Protein AF-A0A7L0L3Y4-F1 (afdb_monomer)

InterPro domains:
  IPR008253 Marvel domain [PF01284] (7-95)
  IPR008253 Marvel domain [PS51225] (1-117)
  IPR013295 Myelin and lymphocyte (MAL) protein [PR01884] (7-19)
  IPR013295 Myelin and ly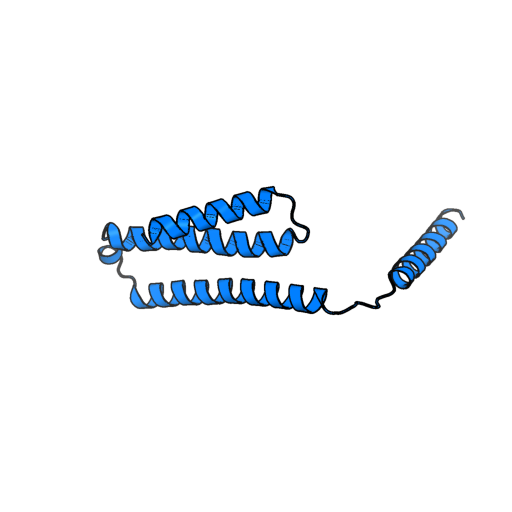mphocyte (MAL) protein [PR01884] (28-41)
  IPR013295 Myelin and lymphocyte (MAL) protein [PR01884] (60-75)
  IPR013295 Myelin and lymphocyte (MAL) protein [PR01884] (109-117)
  IPR050578 MARVEL domain-containing and chemokine-like factor proteins [PTHR22776] (7-117)

Sequence (117 aa):
VFLSLQLFGTIVWILVASTGIPLPLLQGWVMFVAVTAWFLSIVFLSVFLFGYANRFAVNWNQADFLFHGATFVFYFGAFLLQAATTSLHHLPRRFNSTTYEMILSGREYNISIAASV

Structure (mmCIF, N/CA/C/O backbone):
data_AF-A0A7L0L3Y4-F1
#
_entry.id   AF-A0A7L0L3Y4-F1
#
loop_
_atom_site.group_PDB
_atom_site.id
_atom_site.type_symbol
_atom_site.label_atom_id
_atom_site.label_alt_id
_atom_site.label_comp_id
_atom_site.label_asym_id
_atom_site.label_entity_id
_atom_site.label_seq_id
_atom_site.pdbx_PDB_ins_code
_atom_site.Cartn_x
_atom_site.Cartn_y
_atom_site.Cartn_z
_atom_site.occupancy
_atom_site.B_iso_or_equiv
_atom_site.auth_seq_id
_atom_site.auth_comp_id
_atom_site.auth_asym_id
_atom_site.auth_atom_id
_atom_site.pdbx_PDB_model_num
ATOM 1 N N . VAL A 1 1 ? -12.070 14.450 1.005 1.00 56.41 1 VAL A N 1
ATOM 2 C CA . VAL A 1 1 ? -10.722 14.741 0.457 1.00 56.41 1 VAL A CA 1
ATOM 3 C C . VAL A 1 1 ? -9.848 13.487 0.388 1.00 56.41 1 VAL A C 1
ATOM 5 O O . VAL A 1 1 ? -9.419 13.152 -0.708 1.00 56.41 1 VAL A O 1
ATOM 8 N N . PHE A 1 2 ? -9.639 12.747 1.488 1.00 57.03 2 PHE A N 1
ATOM 9 C CA . PHE A 1 2 ? -8.824 11.513 1.477 1.00 57.03 2 PHE A CA 1
ATOM 10 C C . PHE A 1 2 ? -9.386 10.393 0.578 1.00 57.03 2 PHE A C 1
ATOM 12 O O . PHE A 1 2 ? -8.685 9.913 -0.306 1.00 57.03 2 PHE A O 1
ATOM 19 N N . LEU A 1 3 ? -10.673 10.049 0.719 1.00 61.34 3 LEU A N 1
ATOM 20 C CA . LEU A 1 3 ? -11.330 9.015 -0.103 1.00 61.34 3 LEU A CA 1
ATOM 21 C C . LEU A 1 3 ? -11.329 9.337 -1.605 1.00 61.34 3 LEU A C 1
ATOM 23 O O . LEU A 1 3 ? -11.098 8.461 -2.434 1.00 61.34 3 LEU A O 1
ATOM 27 N N . SER A 1 4 ? -11.558 10.605 -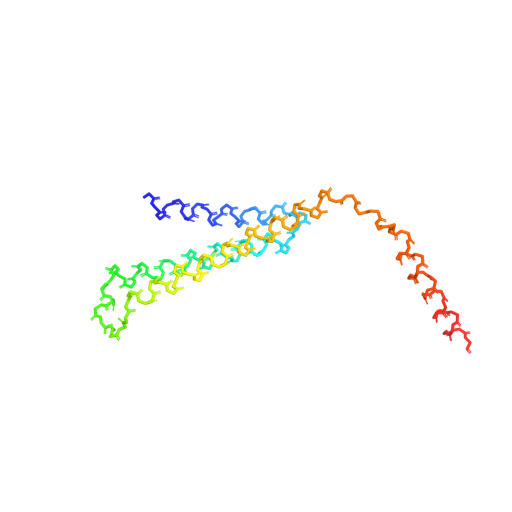1.953 1.00 61.53 4 SER A N 1
ATOM 28 C CA . SER A 1 4 ? -11.587 11.060 -3.344 1.00 61.53 4 SER A CA 1
ATOM 29 C C . SER A 1 4 ? -10.217 10.927 -4.012 1.00 61.53 4 SER A C 1
ATOM 31 O O . SER A 1 4 ? -10.138 10.413 -5.121 1.00 61.53 4 SER A O 1
ATOM 33 N N . LEU A 1 5 ? -9.129 11.313 -3.334 1.00 63.97 5 LEU A N 1
ATOM 34 C CA . LEU A 1 5 ? -7.780 11.241 -3.906 1.00 63.97 5 LEU A CA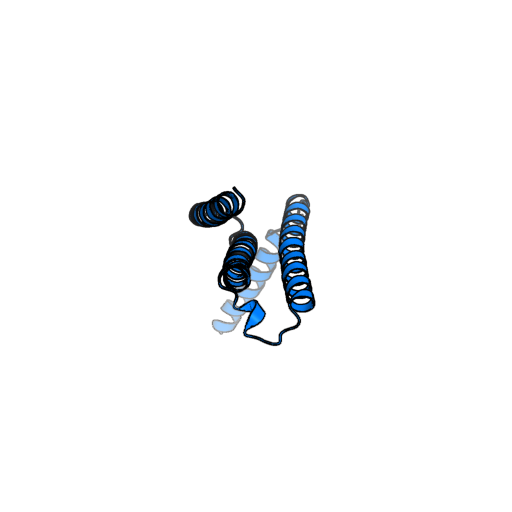 1
ATOM 35 C C . LEU A 1 5 ? -7.359 9.791 -4.206 1.00 63.97 5 LEU A C 1
ATOM 37 O O . LEU A 1 5 ? -6.718 9.521 -5.219 1.00 63.97 5 LEU A O 1
ATOM 41 N N . GLN A 1 6 ? -7.765 8.851 -3.351 1.00 65.62 6 GLN A N 1
ATOM 42 C CA . GLN A 1 6 ? -7.393 7.443 -3.477 1.00 65.62 6 GLN A CA 1
ATOM 43 C C . GLN A 1 6 ? -8.147 6.718 -4.601 1.00 65.62 6 GLN A C 1
ATOM 45 O O . GLN A 1 6 ? -7.550 5.916 -5.314 1.00 65.62 6 GLN A O 1
ATOM 50 N N . LEU A 1 7 ? -9.424 7.060 -4.805 1.00 68.00 7 LEU A N 1
ATOM 51 C CA . LEU A 1 7 ? -10.245 6.583 -5.925 1.00 68.00 7 LEU A CA 1
ATOM 52 C C . LEU A 1 7 ? -9.723 7.066 -7.285 1.00 68.00 7 LEU A C 1
ATOM 54 O O . LEU A 1 7 ? -9.590 6.2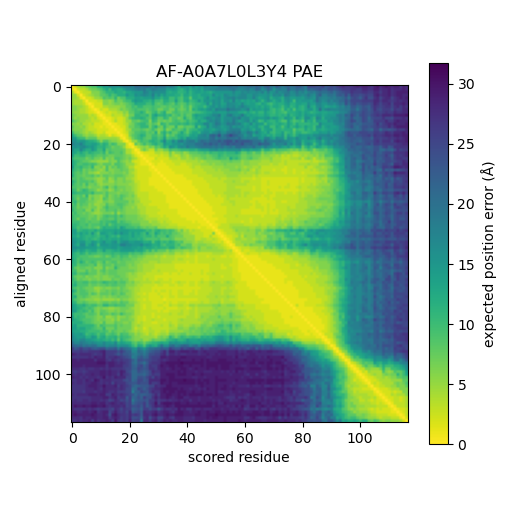74 -8.214 1.00 68.00 7 LEU A O 1
ATOM 58 N N . PHE A 1 8 ? -9.397 8.358 -7.405 1.00 72.25 8 PHE A N 1
ATOM 59 C CA . PHE A 1 8 ? -8.815 8.888 -8.642 1.00 72.25 8 PHE A CA 1
ATOM 60 C C . PHE A 1 8 ? -7.443 8.271 -8.924 1.00 72.25 8 PHE A C 1
ATOM 62 O O . PHE A 1 8 ? -7.144 7.960 -10.074 1.00 72.25 8 PHE A O 1
ATOM 69 N N . GLY A 1 9 ? -6.646 8.020 -7.881 1.00 72.06 9 GLY A N 1
ATOM 70 C CA . GLY A 1 9 ? -5.376 7.316 -7.997 1.00 72.06 9 GLY A CA 1
ATOM 71 C C . GLY A 1 9 ? -5.534 5.944 -8.651 1.00 72.06 9 GLY 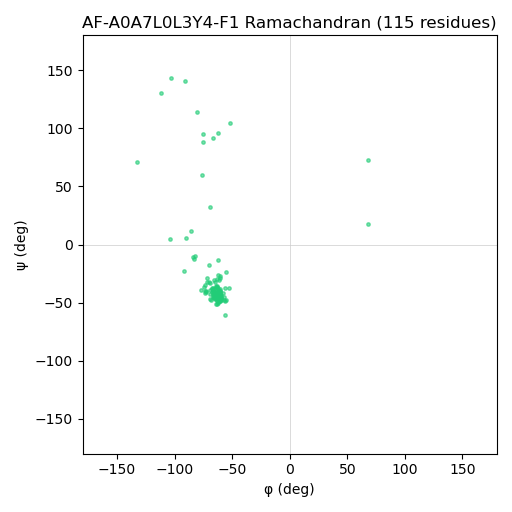A C 1
ATOM 72 O O . GLY A 1 9 ? -4.975 5.715 -9.720 1.00 72.06 9 GLY A O 1
ATOM 73 N N . THR A 1 10 ? -6.313 5.034 -8.060 1.00 71.44 10 THR A N 1
ATOM 74 C CA . THR A 1 10 ? -6.443 3.654 -8.571 1.00 71.44 10 THR A CA 1
ATOM 75 C C . THR A 1 10 ? -7.003 3.588 -9.994 1.00 71.44 10 THR A C 1
ATOM 77 O O . THR A 1 10 ? -6.501 2.810 -10.804 1.00 71.44 10 THR A O 1
ATOM 80 N N . ILE A 1 11 ? -7.971 4.444 -10.334 1.00 69.06 11 ILE A N 1
ATOM 81 C CA . ILE A 1 11 ? -8.538 4.54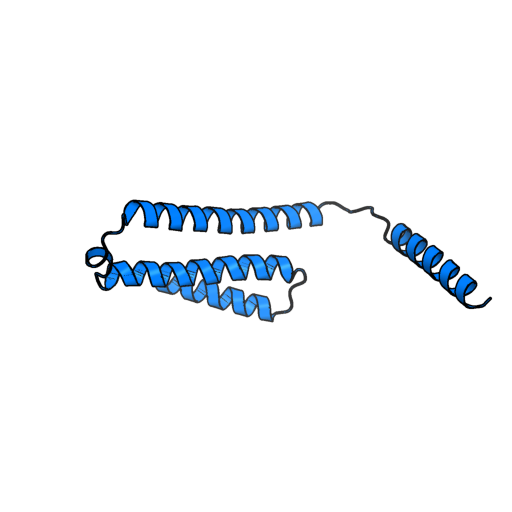5 -11.689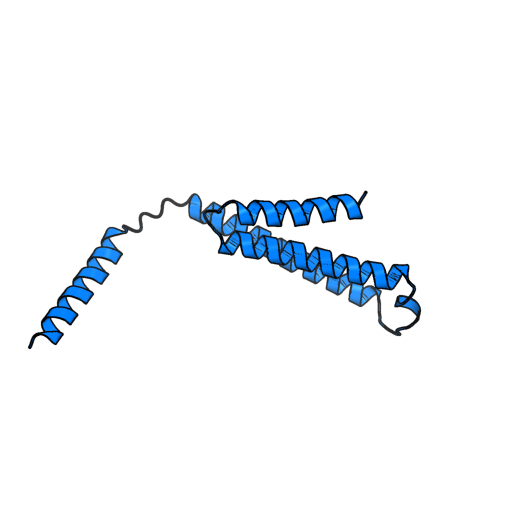 1.00 69.06 11 ILE A CA 1
ATOM 82 C C . ILE A 1 11 ? -7.481 4.977 -12.710 1.00 69.06 11 ILE A C 1
ATOM 84 O O . ILE A 1 11 ? -7.390 4.385 -13.786 1.00 69.06 11 ILE A O 1
ATOM 88 N N . VAL A 1 12 ? -6.655 5.974 -12.377 1.00 71.62 12 VAL A N 1
ATOM 89 C CA . VAL A 1 12 ? -5.563 6.420 -13.254 1.00 71.62 12 VAL A CA 1
ATOM 90 C C . VAL A 1 12 ? -4.580 5.284 -13.501 1.00 71.62 12 VAL A C 1
ATOM 92 O O . VAL A 1 12 ? -4.196 5.059 -14.642 1.00 71.62 12 VAL A O 1
ATOM 95 N N . TRP A 1 13 ? -4.217 4.513 -12.477 1.00 70.31 13 TRP A N 1
ATOM 96 C CA . TRP A 1 13 ? -3.310 3.381 -12.660 1.00 70.31 13 TRP A CA 1
ATOM 97 C C . TRP A 1 13 ? -3.894 2.316 -13.603 1.00 70.31 13 TRP A C 1
ATOM 99 O O . TRP A 1 13 ? -3.165 1.808 -14.452 1.00 70.31 13 TRP A O 1
ATOM 109 N N . ILE A 1 14 ? -5.203 2.034 -13.522 1.00 70.19 14 ILE A N 1
ATOM 110 C CA . ILE A 1 14 ? -5.900 1.103 -14.435 1.00 70.19 14 ILE A CA 1
ATOM 111 C C . ILE A 1 14 ? -5.857 1.626 -15.872 1.00 70.19 14 ILE A C 1
ATOM 113 O O . ILE A 1 14 ? -5.556 0.874 -16.800 1.00 70.19 14 ILE A O 1
ATOM 117 N N . LEU A 1 15 ? -6.085 2.926 -16.054 1.00 70.38 15 LEU A N 1
ATOM 118 C CA . LEU A 1 15 ? -5.998 3.571 -17.359 1.00 70.38 15 LEU A CA 1
ATOM 119 C C . LEU A 1 15 ? -4.570 3.511 -17.923 1.00 70.38 15 LEU A C 1
ATOM 121 O O . LEU A 1 15 ? -4.386 3.184 -19.091 1.00 70.38 15 LEU A O 1
ATOM 125 N N . VAL A 1 16 ? -3.555 3.735 -17.090 1.00 71.75 16 VAL A N 1
ATOM 126 C CA . VAL A 1 16 ? -2.138 3.663 -17.479 1.00 71.75 16 VAL A CA 1
ATOM 127 C C . VAL A 1 16 ? -1.736 2.226 -17.851 1.00 71.75 16 VAL A C 1
ATOM 129 O O . VAL A 1 16 ? -0.892 2.036 -18.721 1.00 71.75 16 VAL A O 1
ATOM 132 N N . ALA A 1 17 ? -2.339 1.179 -17.275 1.00 65.50 17 ALA A N 1
ATOM 133 C CA . ALA A 1 17 ? -2.105 -0.203 -17.735 1.00 65.50 17 ALA A CA 1
ATOM 134 C C . ALA A 1 17 ? -2.756 -0.511 -19.081 1.00 65.50 17 ALA A C 1
ATOM 136 O O . ALA A 1 17 ? -2.227 -1.313 -19.850 1.00 65.50 17 ALA A O 1
ATOM 137 N N . SER A 1 18 ? -3.857 0.165 -19.405 1.00 67.69 18 SER A N 1
ATOM 138 C CA . SER A 1 18 ? -4.513 0.003 -20.703 1.00 67.69 18 SER A CA 1
ATOM 139 C C . SER A 1 18 ? -3.708 0.596 -21.870 1.00 67.69 18 SER A C 1
ATOM 141 O O . SER A 1 18 ? -3.924 0.206 -23.013 1.00 67.69 18 SER A O 1
ATOM 143 N N . THR A 1 19 ? -2.739 1.485 -21.603 1.00 69.88 19 THR A N 1
ATOM 144 C CA . THR A 1 19 ? -1.995 2.218 -22.645 1.00 69.88 19 THR A CA 1
ATOM 145 C C . THR A 1 19 ? -0.775 1.489 -23.227 1.00 69.88 19 THR A C 1
ATOM 147 O O . THR A 1 19 ? -0.005 2.104 -23.953 1.00 69.88 19 THR A O 1
ATOM 150 N N . GLY A 1 20 ? -0.591 0.189 -22.966 1.00 63.53 20 GLY A N 1
ATOM 151 C CA . GLY A 1 20 ? 0.469 -0.605 -23.607 1.00 63.53 20 GLY A CA 1
ATOM 152 C C . GLY A 1 20 ? 1.879 -0.199 -23.162 1.00 63.53 20 GLY A C 1
ATOM 153 O O . GLY A 1 20 ? 2.633 0.424 -23.906 1.00 63.53 20 GLY A O 1
ATOM 154 N N . ILE A 1 21 ? 2.238 -0.545 -21.926 1.00 66.56 21 ILE A N 1
ATOM 155 C CA . ILE A 1 21 ? 3.488 -0.095 -21.297 1.00 66.56 21 ILE A CA 1
ATOM 156 C C . ILE A 1 21 ? 4.636 -1.082 -21.550 1.00 66.56 21 ILE A C 1
ATOM 158 O O . ILE A 1 21 ? 4.433 -2.292 -21.440 1.00 66.56 21 ILE A O 1
ATOM 162 N N . PRO A 1 22 ? 5.867 -0.590 -21.802 1.00 65.12 22 PRO A N 1
ATOM 163 C CA . PRO A 1 22 ? 7.041 -1.415 -22.122 1.00 65.12 22 PRO A CA 1
ATOM 164 C C . PRO A 1 22 ? 7.488 -2.405 -21.026 1.00 65.12 22 PRO A C 1
ATOM 166 O O . PRO A 1 22 ? 8.288 -3.293 -21.306 1.00 65.12 22 PRO A O 1
ATOM 169 N N . LEU A 1 23 ? 6.985 -2.288 -19.789 1.00 71.25 23 LEU A N 1
ATOM 170 C CA . LEU A 1 23 ? 7.295 -3.173 -18.655 1.00 71.25 23 LEU A CA 1
ATOM 171 C C . LEU A 1 23 ? 6.009 -3.623 -17.929 1.00 71.25 23 LEU A C 1
ATOM 173 O O . LEU A 1 23 ? 5.756 -3.204 -16.794 1.00 71.25 23 LEU A O 1
ATOM 177 N N . PRO A 1 24 ? 5.195 -4.497 -18.554 1.00 73.25 24 PRO A N 1
ATOM 178 C CA . PRO A 1 24 ? 3.866 -4.851 -18.051 1.00 73.25 24 PRO A CA 1
ATOM 179 C C . PRO A 1 24 ? 3.898 -5.546 -16.680 1.00 73.25 24 PRO A C 1
ATOM 181 O O . PRO A 1 24 ? 2.988 -5.362 -15.877 1.00 73.25 24 PRO A O 1
ATOM 184 N N . LEU A 1 25 ? 4.966 -6.288 -16.365 1.00 76.81 25 LEU A N 1
ATOM 185 C CA . LEU A 1 25 ? 5.138 -6.962 -15.069 1.00 76.81 25 LEU A CA 1
ATOM 186 C C . LEU A 1 25 ? 5.367 -5.980 -13.910 1.00 76.81 25 LEU A C 1
ATOM 188 O O . LEU A 1 25 ? 4.726 -6.099 -12.867 1.00 76.81 25 LEU A O 1
ATOM 192 N N . LEU A 1 26 ? 6.258 -4.998 -14.090 1.00 81.81 26 LEU A N 1
ATOM 193 C CA . LEU A 1 26 ? 6.547 -3.993 -13.062 1.00 81.81 26 LEU A CA 1
ATOM 194 C C . LEU A 1 26 ? 5.316 -3.132 -12.793 1.00 81.81 26 LEU A C 1
ATOM 196 O O . LEU A 1 26 ? 4.950 -2.880 -11.648 1.00 81.81 26 LEU A O 1
ATOM 200 N N . GLN A 1 27 ? 4.663 -2.701 -13.866 1.00 82.19 27 GLN A N 1
ATOM 201 C CA . GLN A 1 27 ? 3.457 -1.910 -13.752 1.00 82.19 27 GLN A CA 1
ATOM 202 C C . GLN A 1 27 ? 2.322 -2.705 -13.103 1.00 82.19 27 GLN A C 1
ATOM 204 O O . GLN A 1 27 ? 1.665 -2.189 -12.200 1.00 82.19 27 GLN A O 1
ATOM 209 N N . GLY A 1 28 ? 2.125 -3.963 -13.513 1.00 82.75 28 GLY A N 1
ATOM 210 C CA . GLY A 1 28 ? 1.145 -4.865 -12.914 1.00 82.75 28 GLY A CA 1
ATOM 211 C C . GLY A 1 28 ? 1.361 -5.041 -11.410 1.00 82.75 28 GLY A C 1
ATOM 212 O O . GLY A 1 28 ? 0.394 -5.045 -10.653 1.00 82.75 28 GLY A O 1
ATOM 213 N N . TRP A 1 29 ? 2.617 -5.086 -10.956 1.00 85.12 29 TRP A N 1
ATOM 214 C CA . TRP A 1 29 ? 2.951 -5.118 -9.532 1.00 85.12 29 TRP A CA 1
ATOM 215 C C . TRP A 1 29 ? 2.519 -3.847 -8.784 1.00 85.12 29 TRP A C 1
ATOM 217 O O . TRP A 1 29 ? 1.821 -3.942 -7.776 1.00 85.12 29 TRP A O 1
ATOM 227 N N . VAL A 1 30 ? 2.875 -2.654 -9.280 1.00 85.12 30 VAL A N 1
ATOM 228 C CA . VAL A 1 30 ? 2.494 -1.372 -8.643 1.00 85.12 30 VAL A CA 1
ATOM 229 C C . VAL A 1 30 ? 0.973 -1.219 -8.584 1.00 85.12 30 VAL A C 1
ATOM 231 O O . VAL A 1 30 ? 0.411 -0.792 -7.575 1.00 85.12 30 VAL A O 1
ATOM 234 N N . MET A 1 31 ? 0.302 -1.627 -9.656 1.00 85.25 31 MET A N 1
ATOM 235 C CA . MET A 1 31 ? -1.149 -1.659 -9.761 1.00 85.25 31 MET A CA 1
ATOM 236 C C . MET A 1 31 ? -1.805 -2.599 -8.757 1.00 85.25 31 MET A C 1
ATOM 238 O O . MET A 1 31 ? -2.734 -2.201 -8.055 1.00 85.25 31 MET A O 1
ATOM 242 N N . PHE A 1 32 ? -1.310 -3.833 -8.671 1.00 84.44 32 PHE A N 1
ATOM 243 C CA . PHE A 1 32 ? -1.782 -4.819 -7.712 1.00 84.44 32 PHE A CA 1
ATOM 244 C C . PHE A 1 32 ? -1.648 -4.293 -6.280 1.00 84.44 32 PHE A C 1
ATOM 246 O O . PHE A 1 32 ? -2.625 -4.308 -5.531 1.00 84.44 32 PHE A O 1
ATOM 253 N N . VAL A 1 33 ? -0.483 -3.744 -5.923 1.00 88.62 33 VAL A N 1
ATOM 254 C CA . VAL A 1 33 ? -0.236 -3.146 -4.602 1.00 88.62 33 VAL A CA 1
ATOM 255 C C . VAL A 1 33 ? -1.202 -1.991 -4.321 1.00 88.62 33 VAL A C 1
ATOM 257 O O . VAL A 1 33 ? -1.816 -1.950 -3.257 1.00 88.62 33 VAL A O 1
ATOM 260 N N . ALA A 1 34 ? -1.400 -1.077 -5.274 1.00 85.06 34 ALA A N 1
ATOM 261 C CA . ALA A 1 34 ? -2.278 0.077 -5.084 1.00 85.06 34 ALA A CA 1
ATOM 262 C C . ALA A 1 34 ? -3.756 -0.315 -4.919 1.00 85.06 34 ALA A C 1
ATOM 264 O O . ALA A 1 34 ? -4.431 0.192 -4.023 1.00 85.06 34 ALA A O 1
ATOM 265 N N . VAL A 1 35 ? -4.267 -1.219 -5.762 1.00 85.75 35 VAL A N 1
ATOM 266 C CA . VAL A 1 35 ? -5.674 -1.648 -5.722 1.00 85.75 35 VAL A CA 1
ATOM 267 C C . VAL A 1 35 ? -5.956 -2.475 -4.471 1.00 85.75 35 VAL A C 1
ATOM 269 O O . VAL A 1 35 ? -6.973 -2.253 -3.815 1.00 85.75 35 VAL A O 1
ATOM 272 N N . THR A 1 36 ? -5.053 -3.387 -4.101 1.00 86.00 36 THR A N 1
ATOM 273 C CA . THR A 1 36 ? -5.213 -4.200 -2.886 1.00 86.00 36 THR A CA 1
ATOM 274 C C . THR A 1 36 ? -5.160 -3.346 -1.623 1.00 86.00 36 THR A C 1
ATOM 276 O O . THR A 1 36 ? -6.050 -3.468 -0.782 1.00 86.00 36 THR A O 1
ATOM 279 N N . ALA A 1 37 ? -4.199 -2.424 -1.507 1.00 87.94 37 ALA A N 1
ATOM 280 C CA . ALA A 1 37 ? -4.114 -1.508 -0.371 1.00 87.94 37 ALA A CA 1
ATOM 281 C C . ALA A 1 37 ? -5.349 -0.601 -0.275 1.00 87.94 37 ALA A C 1
ATOM 283 O O . ALA A 1 37 ? -5.897 -0.409 0.810 1.00 87.94 37 ALA A O 1
ATOM 284 N N . TRP A 1 38 ? -5.836 -0.083 -1.405 1.00 85.44 38 TRP A N 1
ATOM 285 C CA . TRP A 1 38 ? -7.052 0.726 -1.450 1.00 85.44 38 TRP A CA 1
ATOM 286 C C . TRP A 1 38 ? -8.296 -0.060 -1.014 1.00 85.44 38 TRP A C 1
ATOM 288 O O . TRP A 1 38 ? -9.041 0.401 -0.148 1.00 85.44 38 TRP A O 1
ATOM 298 N N . PHE A 1 39 ? -8.497 -1.264 -1.555 1.00 87.12 39 PHE A N 1
ATOM 299 C CA . PHE A 1 39 ? -9.626 -2.120 -1.191 1.00 87.12 39 PHE A CA 1
ATOM 300 C C . PHE A 1 39 ? -9.603 -2.480 0.299 1.00 87.12 39 PHE A C 1
ATOM 302 O O . PHE A 1 39 ? -10.600 -2.300 0.999 1.00 87.12 39 PHE A O 1
ATOM 309 N N . LEU A 1 40 ? -8.449 -2.919 0.809 1.00 89.31 40 LEU A N 1
ATOM 310 C CA . LEU A 1 40 ? -8.285 -3.259 2.221 1.00 89.31 40 LEU A CA 1
ATOM 311 C C . LEU A 1 40 ? -8.489 -2.038 3.129 1.00 89.31 40 LEU A C 1
ATOM 313 O O . LEU A 1 40 ? -9.102 -2.175 4.184 1.00 89.31 40 LEU A O 1
ATOM 317 N N . SER A 1 41 ? -8.071 -0.842 2.699 1.00 87.81 41 SER A N 1
ATOM 318 C CA . SER A 1 41 ? -8.321 0.408 3.432 1.00 87.81 41 SER A CA 1
ATOM 319 C C . SER A 1 41 ? -9.817 0.713 3.557 1.00 87.81 41 SER A C 1
ATOM 321 O O . SER A 1 41 ? -10.267 1.130 4.621 1.00 87.81 41 SER A O 1
ATOM 323 N N . ILE A 1 42 ? -10.610 0.488 2.501 1.00 88.88 42 ILE A N 1
ATOM 324 C CA . ILE A 1 42 ? -12.072 0.675 2.542 1.00 88.88 42 ILE A CA 1
ATOM 325 C C . ILE A 1 42 ? -12.724 -0.328 3.490 1.00 88.88 42 ILE A C 1
ATOM 327 O O . ILE A 1 42 ? -13.605 0.047 4.268 1.00 88.88 42 ILE A O 1
ATOM 331 N N . VAL A 1 43 ? -12.295 -1.591 3.448 1.00 89.75 43 VAL A N 1
ATOM 332 C CA . VAL A 1 43 ? -12.788 -2.622 4.370 1.00 89.75 43 VAL A CA 1
ATOM 333 C C . VAL A 1 43 ? -12.466 -2.231 5.811 1.00 89.75 43 VAL A C 1
ATOM 335 O O . VAL A 1 43 ? -13.365 -2.213 6.651 1.00 89.75 43 VAL A O 1
ATOM 338 N N . PHE A 1 44 ? -11.219 -1.840 6.085 1.00 88.81 44 PHE A N 1
ATOM 339 C CA . PHE A 1 44 ? -10.779 -1.413 7.410 1.00 88.81 44 PHE A CA 1
ATOM 340 C C . PHE A 1 44 ? -11.578 -0.195 7.891 1.00 88.81 44 PHE A C 1
ATOM 342 O O . PHE A 1 44 ? -12.166 -0.232 8.967 1.00 88.81 44 PHE A O 1
ATOM 349 N N . LEU A 1 45 ? -11.732 0.835 7.053 1.00 89.38 45 LEU A N 1
ATOM 350 C CA . LEU A 1 45 ? -12.546 2.016 7.353 1.00 89.38 45 LEU A CA 1
ATOM 351 C C . LEU A 1 45 ? -14.006 1.655 7.666 1.00 89.38 45 LEU A C 1
ATOM 353 O O . LEU A 1 45 ? -14.582 2.192 8.610 1.00 89.38 45 LEU A O 1
ATOM 357 N N . SER A 1 46 ? -14.600 0.730 6.910 1.00 89.12 46 SER A N 1
ATOM 358 C CA . SER A 1 46 ? -15.985 0.284 7.114 1.00 89.12 46 SER A CA 1
ATOM 359 C C . SER A 1 46 ? -16.173 -0.381 8.480 1.00 89.12 46 SER A C 1
ATOM 361 O O . SER A 1 46 ? -17.193 -0.172 9.137 1.00 89.12 46 SER A O 1
ATOM 363 N N . VAL A 1 47 ? -15.177 -1.139 8.949 1.00 89.62 47 VAL A N 1
ATOM 364 C CA . VAL A 1 47 ? -15.209 -1.781 10.271 1.00 89.62 47 VAL A CA 1
ATOM 365 C C . VAL A 1 47 ? -15.301 -0.749 11.399 1.00 89.62 47 VAL A C 1
ATOM 367 O O . VAL A 1 47 ? -16.086 -0.936 12.335 1.00 89.62 47 VAL A O 1
ATOM 370 N N . PHE A 1 48 ? -14.562 0.359 11.301 1.00 85.75 48 PHE A N 1
ATOM 371 C CA . PHE A 1 48 ? -14.629 1.440 12.290 1.00 85.75 48 PHE A CA 1
ATOM 372 C C . PHE A 1 48 ? -15.876 2.314 12.120 1.00 85.75 48 PHE A C 1
ATOM 374 O O . PHE A 1 48 ? -16.504 2.667 13.116 1.00 85.75 48 PHE A O 1
ATOM 381 N N . LEU A 1 49 ? -16.286 2.616 10.883 1.00 88.69 49 LEU A N 1
ATOM 382 C CA . LEU A 1 49 ? -17.418 3.505 10.602 1.00 88.69 49 LEU A CA 1
ATOM 383 C C . LEU A 1 49 ? -18.765 2.916 11.048 1.00 88.69 49 LEU A C 1
ATOM 385 O O . LEU A 1 49 ? -19.603 3.631 11.590 1.00 88.69 49 LEU A O 1
ATOM 389 N N . PHE A 1 50 ? -18.970 1.611 10.853 1.00 89.88 50 PHE A N 1
ATOM 390 C CA . PHE A 1 50 ? -20.205 0.923 11.248 1.00 89.88 50 PHE A CA 1
ATOM 391 C C . PHE A 1 50 ? -20.156 0.352 12.676 1.00 89.88 50 PHE A C 1
ATOM 393 O O . PHE A 1 50 ? -21.073 -0.355 13.095 1.00 89.88 50 PHE A O 1
ATOM 400 N N . GLY A 1 51 ? -19.090 0.631 13.435 1.00 84.06 51 GLY A N 1
ATOM 401 C CA . GLY A 1 51 ? -18.942 0.160 14.812 1.00 84.06 51 GLY A CA 1
ATOM 402 C C . GLY A 1 51 ? -18.754 -1.356 14.947 1.00 84.06 51 GLY A C 1
ATOM 403 O O . GLY A 1 51 ? -18.915 -1.890 16.046 1.00 84.06 51 GLY A O 1
ATOM 404 N N . TYR A 1 52 ? -18.390 -2.063 13.868 1.00 85.19 52 TYR A N 1
ATOM 405 C CA . TYR A 1 52 ? -18.026 -3.486 13.930 1.00 85.19 52 TYR A CA 1
ATOM 406 C C . TYR A 1 52 ? -16.816 -3.719 14.831 1.00 85.19 52 TYR A C 1
ATOM 408 O O . TYR A 1 52 ? -16.725 -4.774 15.456 1.00 85.19 52 TYR A O 1
ATOM 416 N N . ALA A 1 53 ? -15.949 -2.712 14.970 1.00 81.25 53 ALA A N 1
ATOM 417 C CA . ALA A 1 53 ? -14.840 -2.746 15.910 1.00 81.25 53 ALA A CA 1
ATOM 418 C C . ALA A 1 53 ? -15.279 -3.095 17.348 1.00 81.25 53 ALA A C 1
ATOM 420 O O . ALA A 1 53 ? -14.629 -3.881 18.028 1.00 81.25 53 ALA A O 1
ATOM 421 N N . ASN A 1 54 ? -16.443 -2.611 17.790 1.00 83.62 54 ASN A N 1
ATOM 422 C CA . ASN A 1 54 ? -16.952 -2.881 19.139 1.00 83.62 54 ASN A CA 1
ATOM 423 C C . ASN A 1 54 ? -17.671 -4.233 19.265 1.00 83.62 54 ASN A C 1
ATOM 425 O O . ASN A 1 54 ? -18.006 -4.647 20.372 1.00 83.62 54 ASN A O 1
ATOM 429 N N . ARG A 1 55 ? -17.945 -4.916 18.146 1.00 85.19 55 ARG A N 1
ATOM 430 C CA . ARG A 1 55 ? -18.649 -6.208 18.129 1.00 85.19 55 ARG A CA 1
ATOM 431 C C . ARG A 1 55 ? -17.706 -7.405 18.180 1.00 85.19 55 ARG A C 1
ATOM 433 O O . ARG A 1 55 ? -18.130 -8.478 18.599 1.00 85.19 55 ARG A O 1
ATOM 440 N N . PHE A 1 56 ? -16.453 -7.233 17.768 1.00 83.12 56 PHE A N 1
ATOM 441 C CA . PHE A 1 56 ? -15.445 -8.289 17.794 1.00 83.12 56 PHE A CA 1
ATOM 442 C C . PHE A 1 56 ? -14.361 -7.966 18.822 1.00 83.12 56 PHE A C 1
ATOM 444 O O . PHE A 1 56 ? -13.789 -6.878 18.809 1.00 83.12 56 PHE A O 1
ATOM 451 N N . ALA A 1 57 ? -14.041 -8.935 19.683 1.00 85.44 57 ALA A N 1
ATOM 452 C CA . ALA A 1 57 ? -12.959 -8.842 20.663 1.00 85.44 57 ALA A CA 1
ATOM 453 C C . ALA A 1 57 ? -11.580 -9.025 19.995 1.00 85.44 57 ALA A C 1
ATOM 455 O O . ALA A 1 57 ? -10.845 -9.966 20.286 1.00 85.44 57 ALA A O 1
ATOM 456 N N . VAL A 1 58 ? -11.253 -8.146 19.047 1.00 86.44 58 VAL A N 1
ATOM 457 C CA . VAL A 1 58 ? -9.968 -8.098 18.339 1.00 86.44 58 VAL A CA 1
ATOM 458 C C . VAL A 1 58 ? -9.129 -6.958 18.909 1.00 86.44 58 VAL A C 1
ATOM 460 O O . VAL A 1 58 ? -9.645 -5.890 19.236 1.00 86.44 58 VAL A O 1
ATOM 463 N N . ASN A 1 59 ? -7.814 -7.158 19.010 1.00 90.88 59 ASN A N 1
ATOM 464 C CA . ASN A 1 59 ? -6.892 -6.072 19.330 1.00 90.88 59 ASN A CA 1
ATOM 465 C C . ASN A 1 59 ? -6.700 -5.170 18.096 1.00 90.88 59 ASN A C 1
ATOM 467 O O . ASN A 1 59 ? -5.801 -5.387 17.281 1.00 90.88 59 ASN A O 1
ATOM 471 N N . TRP A 1 60 ? -7.567 -4.167 17.954 1.00 90.31 60 TRP A N 1
ATOM 472 C CA . TRP A 1 60 ? -7.588 -3.256 16.805 1.00 90.31 60 TRP A CA 1
ATOM 473 C C . TRP A 1 60 ? -6.294 -2.462 16.619 1.00 90.31 60 TRP A C 1
ATOM 475 O O . TRP A 1 60 ? -5.930 -2.189 15.481 1.00 90.31 60 TRP A O 1
ATOM 485 N N . ASN A 1 61 ? -5.552 -2.180 17.694 1.00 90.50 61 ASN A N 1
ATOM 486 C CA . ASN A 1 61 ? -4.251 -1.507 17.610 1.00 90.50 61 ASN A CA 1
ATOM 487 C C . ASN A 1 61 ? -3.202 -2.396 16.932 1.00 90.50 61 ASN A C 1
ATOM 489 O O . ASN A 1 61 ? -2.414 -1.932 16.112 1.00 90.50 61 ASN A O 1
ATOM 493 N N . GLN A 1 62 ? -3.203 -3.693 17.251 1.00 93.19 62 GLN A N 1
ATOM 494 C CA . GLN A 1 62 ? -2.314 -4.651 16.597 1.00 93.19 62 GLN A CA 1
ATOM 495 C C . GLN A 1 62 ? -2.717 -4.880 15.134 1.00 93.19 62 GLN A C 1
ATOM 497 O O . GLN A 1 62 ? -1.847 -4.982 14.272 1.00 93.19 62 GLN A O 1
ATOM 502 N N . ALA A 1 63 ? -4.020 -4.943 14.847 1.00 91.62 63 ALA A N 1
ATOM 503 C CA . ALA A 1 63 ? -4.527 -5.075 13.483 1.00 91.62 63 ALA A CA 1
ATOM 504 C C . ALA A 1 63 ? -4.164 -3.857 12.616 1.00 91.62 63 ALA A C 1
ATOM 506 O O . ALA A 1 63 ? -3.714 -4.030 11.486 1.00 91.62 63 ALA A O 1
ATOM 507 N N . ASP A 1 64 ? -4.296 -2.647 13.164 1.00 91.19 64 ASP A N 1
ATOM 508 C CA . ASP A 1 64 ? -3.908 -1.396 12.512 1.00 91.19 64 ASP A CA 1
ATOM 509 C C . ASP A 1 64 ? -2.405 -1.346 12.213 1.00 91.19 64 ASP A C 1
ATOM 511 O O . ASP A 1 64 ? -2.004 -1.069 11.081 1.00 91.19 64 ASP A O 1
ATOM 515 N N . PHE A 1 65 ? -1.568 -1.709 13.192 1.00 94.00 65 PHE A N 1
ATOM 516 C CA . PHE A 1 65 ? -0.120 -1.783 13.003 1.00 94.00 65 PHE A CA 1
ATOM 517 C C . PHE A 1 65 ? 0.266 -2.789 11.915 1.00 94.00 65 PHE A C 1
ATOM 519 O O . PHE A 1 65 ? 1.098 -2.493 11.058 1.00 94.00 65 PHE A O 1
ATOM 526 N N . LEU A 1 66 ? -0.349 -3.975 11.920 1.00 94.25 66 LEU A N 1
ATOM 527 C CA . LEU A 1 66 ? -0.064 -5.008 10.927 1.00 94.25 66 LEU A CA 1
ATOM 528 C C . LEU A 1 66 ? -0.524 -4.581 9.528 1.00 94.25 66 LEU A C 1
ATOM 530 O O . LEU A 1 66 ? 0.186 -4.818 8.552 1.00 94.25 66 LEU A O 1
ATOM 534 N N . PHE A 1 67 ? -1.674 -3.913 9.434 1.00 91.62 67 PHE A N 1
ATOM 535 C CA . PHE A 1 67 ? -2.195 -3.367 8.187 1.00 91.62 67 PHE A CA 1
ATOM 536 C C . PHE A 1 67 ? -1.264 -2.296 7.601 1.00 91.62 67 PHE A C 1
ATOM 538 O O . PHE A 1 67 ? -0.851 -2.400 6.442 1.00 91.62 67 PHE A O 1
ATOM 545 N N . HIS A 1 68 ? -0.875 -1.300 8.399 1.00 92.38 68 HIS A N 1
ATOM 546 C CA . HIS A 1 68 ? 0.037 -0.243 7.962 1.00 92.38 68 HIS A CA 1
ATOM 547 C C . HIS A 1 68 ? 1.445 -0.779 7.675 1.00 92.38 68 HIS A C 1
ATOM 549 O O . HIS A 1 68 ? 2.067 -0.374 6.694 1.00 92.38 68 HIS A O 1
ATOM 555 N N . GLY A 1 69 ? 1.927 -1.738 8.469 1.00 94.19 69 GLY A N 1
ATOM 556 C CA . GLY A 1 69 ? 3.204 -2.414 8.253 1.00 94.19 69 GLY A CA 1
ATOM 557 C C . GLY A 1 69 ? 3.233 -3.217 6.951 1.00 94.19 69 GLY A C 1
ATOM 558 O O . GLY A 1 69 ? 4.164 -3.074 6.161 1.00 94.19 69 GLY A O 1
ATOM 559 N N . ALA A 1 70 ? 2.193 -4.008 6.672 1.00 92.06 70 ALA A N 1
ATOM 560 C CA . ALA A 1 70 ? 2.069 -4.729 5.406 1.00 92.06 70 ALA A CA 1
ATOM 561 C C . ALA A 1 70 ? 2.000 -3.756 4.222 1.00 92.06 70 ALA A C 1
ATOM 563 O O . ALA A 1 70 ? 2.726 -3.917 3.242 1.00 92.06 70 ALA A O 1
ATOM 564 N N . THR A 1 71 ? 1.186 -2.704 4.346 1.00 91.00 71 THR A N 1
ATOM 565 C CA . THR A 1 71 ? 1.070 -1.640 3.343 1.00 91.00 71 THR A CA 1
ATOM 566 C C . THR A 1 71 ? 2.436 -1.015 3.051 1.00 91.00 71 THR A C 1
ATOM 568 O O . THR A 1 71 ? 2.838 -0.933 1.891 1.00 91.00 71 THR A O 1
ATOM 571 N N . PHE A 1 72 ? 3.203 -0.665 4.088 1.00 92.19 72 PHE A N 1
ATOM 572 C CA . PHE A 1 72 ? 4.567 -0.160 3.950 1.00 92.19 72 PHE A CA 1
ATOM 573 C C . PHE A 1 72 ? 5.475 -1.131 3.186 1.00 92.19 72 PHE A C 1
ATOM 575 O O . PHE A 1 72 ? 6.135 -0.711 2.241 1.00 92.19 72 PHE A O 1
ATOM 582 N N . VAL A 1 73 ? 5.487 -2.422 3.538 1.00 94.69 73 VAL A N 1
ATOM 583 C CA . VAL A 1 73 ? 6.329 -3.429 2.867 1.00 94.69 73 VAL A CA 1
ATOM 584 C C . VAL A 1 73 ? 5.986 -3.549 1.382 1.00 94.69 73 VAL A C 1
ATOM 586 O O . VAL A 1 73 ? 6.890 -3.572 0.547 1.00 94.69 73 VAL A O 1
ATOM 589 N N . PHE A 1 74 ? 4.700 -3.581 1.026 1.00 91.38 74 PHE A N 1
ATOM 590 C CA . PHE A 1 74 ? 4.280 -3.676 -0.374 1.00 91.38 74 PHE A CA 1
ATOM 591 C C . PHE A 1 74 ? 4.636 -2.421 -1.179 1.00 91.38 74 PHE A C 1
ATOM 593 O O . PHE A 1 74 ? 5.178 -2.536 -2.282 1.00 91.38 74 PHE A O 1
ATOM 600 N N . TYR A 1 75 ? 4.399 -1.227 -0.628 1.00 89.94 75 TYR A N 1
ATOM 601 C CA . TYR A 1 75 ? 4.796 0.027 -1.275 1.00 89.94 75 TYR A CA 1
ATOM 602 C C . TYR A 1 75 ? 6.320 0.171 -1.374 1.00 89.94 75 TYR A C 1
ATOM 604 O O . TYR A 1 75 ? 6.828 0.614 -2.404 1.00 89.94 75 TYR A O 1
ATOM 612 N N . PHE A 1 76 ? 7.063 -0.256 -0.353 1.00 91.62 76 PHE A N 1
ATOM 613 C CA . PHE A 1 76 ? 8.522 -0.303 -0.387 1.00 91.62 76 PHE A CA 1
ATOM 614 C C . PHE A 1 76 ? 9.026 -1.288 -1.449 1.00 91.62 76 PHE A C 1
ATOM 616 O O . PHE A 1 76 ? 9.949 -0.967 -2.191 1.00 91.62 76 PHE A O 1
ATOM 623 N N . GLY A 1 77 ? 8.381 -2.449 -1.596 1.00 92.12 77 GLY A N 1
ATOM 624 C CA . GLY A 1 77 ? 8.656 -3.396 -2.676 1.00 92.12 77 GLY A CA 1
ATOM 625 C C . GLY A 1 77 ? 8.429 -2.779 -4.056 1.00 92.12 77 GLY A C 1
ATOM 626 O O . GLY A 1 77 ? 9.296 -2.874 -4.919 1.00 92.12 77 GLY A O 1
ATOM 627 N N . ALA A 1 78 ? 7.309 -2.080 -4.261 1.00 89.56 78 ALA A N 1
ATOM 628 C CA . ALA A 1 78 ? 7.048 -1.336 -5.495 1.00 89.56 78 ALA A CA 1
ATOM 629 C C . ALA A 1 78 ? 8.139 -0.290 -5.792 1.00 89.56 78 ALA A C 1
ATOM 631 O O . ALA A 1 78 ? 8.645 -0.236 -6.914 1.00 89.56 78 ALA A O 1
ATOM 632 N N . PHE A 1 79 ? 8.557 0.481 -4.783 1.00 90.06 79 PHE A N 1
ATOM 633 C CA . PHE A 1 79 ? 9.674 1.422 -4.897 1.00 90.06 79 PHE A CA 1
ATOM 634 C C . PHE A 1 79 ? 10.988 0.719 -5.265 1.00 90.06 79 PHE A C 1
ATOM 636 O O . PHE A 1 79 ? 11.696 1.172 -6.161 1.00 90.06 79 PHE A O 1
ATOM 643 N N . LEU A 1 80 ? 11.305 -0.403 -4.616 1.00 92.19 80 LEU A N 1
ATOM 644 C CA . LEU A 1 80 ? 12.548 -1.137 -4.834 1.00 92.19 80 LEU A CA 1
ATOM 645 C C . LEU A 1 80 ? 12.609 -1.755 -6.236 1.00 92.19 80 LEU A C 1
ATOM 647 O O . LEU A 1 80 ? 13.631 -1.654 -6.909 1.00 92.19 80 LEU A O 1
ATOM 651 N N . LEU A 1 81 ? 11.506 -2.344 -6.705 1.00 88.94 81 LEU A N 1
ATOM 652 C CA . LEU A 1 81 ? 11.379 -2.848 -8.072 1.00 88.94 81 LEU A CA 1
ATOM 653 C C . LEU A 1 81 ? 11.515 -1.711 -9.099 1.00 88.94 81 LEU A C 1
ATOM 655 O O . LEU A 1 81 ? 12.251 -1.847 -10.079 1.00 88.94 81 LEU A O 1
ATOM 659 N N . GLN A 1 82 ? 10.881 -0.561 -8.855 1.00 87.31 82 GLN A N 1
ATOM 660 C CA . GLN A 1 82 ? 11.034 0.616 -9.709 1.00 87.31 82 GLN A CA 1
ATOM 661 C C . GLN A 1 82 ? 12.492 1.108 -9.730 1.00 87.31 82 GLN A C 1
ATOM 663 O O . GLN A 1 82 ? 13.039 1.341 -10.804 1.00 87.31 82 GLN A O 1
ATOM 668 N N . ALA A 1 83 ? 13.158 1.192 -8.577 1.00 88.31 83 ALA A N 1
ATOM 669 C CA . ALA A 1 83 ? 14.561 1.592 -8.475 1.00 88.31 83 ALA A CA 1
ATOM 670 C C . ALA A 1 83 ? 15.508 0.603 -9.178 1.00 88.31 83 ALA A C 1
ATOM 672 O O . ALA A 1 83 ? 16.426 1.021 -9.885 1.00 88.31 83 ALA A O 1
ATOM 673 N N . ALA A 1 84 ? 15.262 -0.703 -9.042 1.00 87.62 84 ALA A N 1
ATOM 674 C CA . ALA A 1 84 ? 16.038 -1.746 -9.703 1.00 87.62 84 ALA A CA 1
ATOM 675 C C . ALA A 1 84 ? 15.905 -1.676 -11.230 1.00 87.62 84 ALA A C 1
ATOM 677 O O . ALA A 1 84 ? 16.908 -1.761 -11.937 1.00 87.62 84 ALA A O 1
ATOM 678 N N . THR A 1 85 ? 14.690 -1.471 -11.752 1.00 84.12 85 THR A N 1
ATOM 679 C CA . THR A 1 85 ? 14.485 -1.309 -13.202 1.00 84.12 85 THR A CA 1
ATOM 680 C C . THR A 1 85 ? 15.124 -0.036 -13.745 1.00 84.12 85 THR A C 1
ATOM 682 O O . THR A 1 85 ? 15.778 -0.099 -14.781 1.00 84.12 85 THR A O 1
ATOM 685 N N . THR A 1 86 ? 1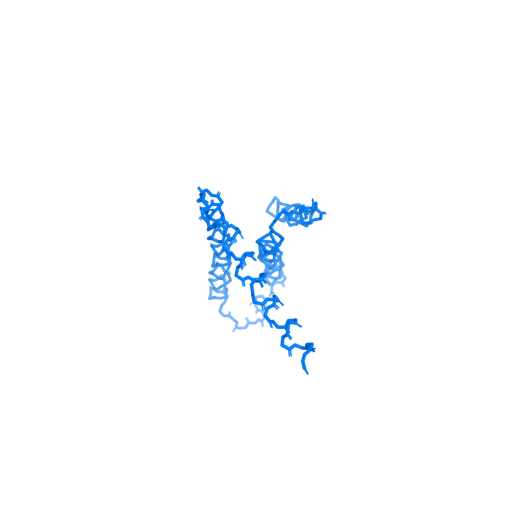5.034 1.088 -13.029 1.00 83.62 86 THR A N 1
ATOM 686 C CA . THR A 1 86 ? 15.716 2.335 -13.403 1.00 83.62 86 THR A CA 1
ATOM 687 C C . THR A 1 86 ? 17.238 2.158 -13.395 1.00 83.62 86 THR A C 1
ATOM 689 O O . THR A 1 86 ? 17.906 2.522 -14.359 1.00 83.62 86 THR A O 1
ATOM 692 N N . SER A 1 87 ? 17.800 1.530 -12.357 1.00 83.94 87 SER A N 1
ATOM 693 C CA . SER A 1 87 ? 19.237 1.227 -12.283 1.00 83.94 87 SER A CA 1
ATOM 694 C C . SER A 1 87 ? 19.692 0.320 -13.430 1.00 83.94 87 SER A C 1
ATOM 696 O O . SER A 1 87 ? 20.714 0.586 -14.063 1.00 83.94 87 SER A O 1
ATOM 698 N N . LEU A 1 88 ? 18.905 -0.711 -13.750 1.00 78.69 88 LEU A N 1
ATOM 699 C CA . LEU A 1 88 ? 19.197 -1.623 -14.850 1.00 78.69 88 LEU A CA 1
ATOM 700 C C . LEU A 1 88 ? 19.097 -0.942 -16.220 1.00 78.69 88 LEU A C 1
ATOM 702 O O . LEU A 1 88 ? 19.914 -1.222 -17.091 1.00 78.69 88 LEU A O 1
ATOM 706 N N . HIS A 1 89 ? 18.126 -0.048 -16.402 1.00 72.81 89 HIS A N 1
ATOM 707 C CA . HIS A 1 89 ? 17.956 0.729 -17.627 1.00 72.81 89 HIS A CA 1
ATOM 708 C C . HIS A 1 89 ? 19.129 1.697 -17.864 1.00 72.81 89 HIS A C 1
ATOM 710 O O . HIS A 1 89 ? 19.504 1.948 -19.006 1.00 72.81 89 HIS A O 1
ATOM 716 N N . HIS A 1 90 ? 19.743 2.217 -16.796 1.00 69.94 90 HIS A N 1
ATOM 717 C CA . HIS A 1 90 ? 20.921 3.087 -16.885 1.00 69.94 90 HIS A CA 1
ATOM 718 C C . HIS A 1 90 ? 22.254 2.340 -17.024 1.00 69.94 90 HIS A C 1
ATOM 720 O O . HIS A 1 90 ? 23.258 2.967 -17.362 1.00 69.94 90 HIS A O 1
ATOM 726 N N . LEU A 1 91 ? 22.292 1.023 -16.805 1.00 65.94 91 LEU A N 1
ATOM 727 C CA . LEU A 1 91 ? 23.454 0.206 -17.138 1.00 65.94 91 LEU A CA 1
ATOM 728 C C . LEU A 1 91 ? 23.424 -0.102 -18.642 1.00 65.94 91 LEU A C 1
ATOM 730 O O . LEU A 1 91 ? 22.549 -0.851 -19.081 1.00 65.94 91 LEU A O 1
ATOM 734 N N . PRO A 1 92 ? 24.381 0.391 -19.454 1.00 56.53 92 PRO A N 1
ATOM 735 C CA . PRO A 1 92 ? 24.531 -0.084 -20.819 1.00 56.53 92 PRO A CA 1
ATOM 736 C C . PRO A 1 92 ? 24.973 -1.547 -20.738 1.00 56.53 92 PRO A C 1
ATOM 738 O O . PRO A 1 92 ? 26.159 -1.853 -20.609 1.00 56.53 92 PRO A O 1
ATOM 741 N N . ARG A 1 93 ? 24.019 -2.486 -20.752 1.00 53.81 93 ARG A N 1
ATOM 742 C CA . ARG A 1 93 ? 24.327 -3.909 -20.868 1.00 53.81 93 ARG A CA 1
ATOM 743 C C . ARG A 1 93 ? 25.009 -4.119 -22.215 1.00 53.81 93 ARG A C 1
ATOM 745 O O . ARG A 1 93 ? 24.367 -4.373 -23.225 1.00 53.81 93 ARG A O 1
ATOM 752 N N . ARG A 1 94 ? 26.340 -4.134 -22.192 1.00 50.53 94 ARG A N 1
ATOM 75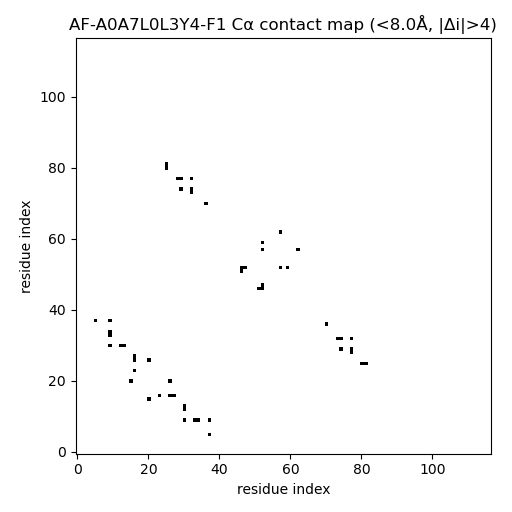3 C CA . ARG A 1 94 ? 27.201 -4.760 -23.200 1.00 50.53 94 ARG A CA 1
ATOM 754 C C . ARG A 1 94 ? 27.090 -6.294 -23.152 1.00 50.53 94 ARG A C 1
ATOM 756 O O . ARG A 1 94 ? 28.062 -6.994 -23.411 1.00 50.53 94 ARG A O 1
ATOM 763 N N . PHE A 1 95 ? 25.919 -6.837 -22.811 1.00 57.03 95 PHE A N 1
ATOM 764 C CA . PHE A 1 95 ? 25.621 -8.226 -23.120 1.00 57.03 95 PHE A CA 1
ATOM 765 C C . PHE A 1 95 ? 25.320 -8.249 -24.607 1.00 57.03 95 PHE A C 1
ATOM 767 O O . PHE A 1 95 ? 24.226 -7.900 -25.038 1.00 57.03 95 PHE A O 1
ATOM 774 N N . ASN A 1 96 ? 26.357 -8.556 -25.381 1.00 51.38 96 ASN A N 1
ATOM 775 C CA . ASN A 1 96 ? 26.282 -8.731 -26.818 1.00 51.38 96 ASN A CA 1
ATOM 776 C C . ASN A 1 96 ? 25.143 -9.729 -27.085 1.00 51.38 96 ASN A C 1
ATOM 778 O O . ASN A 1 96 ? 25.285 -10.920 -26.813 1.00 51.38 96 ASN A O 1
ATOM 782 N N . SER A 1 97 ? 23.992 -9.242 -27.558 1.00 54.81 97 SER A N 1
ATOM 783 C CA . SER A 1 97 ? 22.851 -10.088 -27.940 1.00 54.81 97 SER A CA 1
ATOM 784 C C . SER A 1 97 ? 23.278 -11.136 -28.972 1.00 54.81 97 SER A C 1
ATOM 786 O O . SER A 1 97 ? 22.721 -12.224 -29.036 1.00 54.81 97 SER A O 1
ATOM 788 N N . THR A 1 98 ? 24.354 -10.845 -29.706 1.00 56.84 98 THR A N 1
ATOM 789 C CA . THR A 1 98 ? 25.035 -11.763 -30.614 1.00 56.84 98 THR A CA 1
ATOM 790 C C . THR A 1 98 ? 25.611 -12.998 -29.929 1.00 56.84 98 THR A C 1
ATOM 792 O O . THR A 1 98 ? 25.640 -14.036 -30.566 1.00 56.84 98 THR A O 1
ATOM 795 N N . THR A 1 99 ? 26.039 -12.969 -28.662 1.00 57.28 99 THR A N 1
ATOM 796 C CA . THR A 1 99 ? 26.594 -14.169 -28.007 1.00 57.28 99 THR A CA 1
ATOM 797 C C . THR A 1 99 ? 25.501 -15.187 -27.682 1.00 57.28 99 THR A C 1
ATOM 799 O O . THR A 1 99 ? 25.708 -16.377 -27.891 1.00 57.28 99 THR A O 1
ATOM 802 N N . TYR A 1 100 ? 24.324 -14.745 -27.228 1.00 58.66 100 TYR A N 1
ATOM 803 C CA . TYR A 1 100 ? 23.199 -15.651 -26.963 1.00 58.66 100 TYR A CA 1
ATOM 804 C C . TYR A 1 100 ? 22.555 -16.155 -28.260 1.00 58.66 100 TYR A C 1
ATOM 806 O O . TYR A 1 100 ? 22.312 -17.351 -28.376 1.00 58.66 100 TYR A O 1
ATOM 814 N N . GLU A 1 101 ? 22.377 -15.283 -29.257 1.00 61.12 101 GLU A N 1
ATOM 815 C CA . GLU A 1 101 ? 21.932 -15.656 -30.611 1.00 61.12 101 GLU A CA 1
ATOM 816 C C . GLU A 1 101 ? 22.903 -16.645 -31.285 1.00 61.12 101 GLU A C 1
ATOM 818 O O . GLU A 1 101 ? 22.487 -17.651 -31.856 1.00 61.12 101 GLU A O 1
ATOM 823 N N . MET A 1 102 ? 24.219 -16.424 -31.172 1.00 63.44 102 MET A N 1
ATOM 824 C CA . MET A 1 102 ? 25.238 -17.297 -31.771 1.00 63.44 102 MET A CA 1
ATOM 825 C C . MET A 1 102 ? 25.346 -18.648 -31.036 1.00 63.44 102 MET A C 1
ATOM 827 O O . MET A 1 102 ? 25.584 -19.675 -31.668 1.00 63.44 102 MET A O 1
ATOM 831 N N . ILE A 1 103 ? 25.108 -18.686 -29.717 1.00 66.75 103 ILE A N 1
ATOM 832 C CA . ILE A 1 103 ? 25.060 -19.940 -28.941 1.00 66.75 103 ILE A CA 1
ATOM 833 C C . ILE A 1 103 ? 23.770 -20.729 -29.215 1.00 66.75 103 ILE A C 1
ATOM 835 O O . ILE A 1 103 ? 23.825 -21.955 -29.329 1.00 66.75 103 ILE A O 1
ATOM 839 N N . LEU A 1 104 ? 22.619 -20.056 -29.330 1.00 70.00 104 LEU A N 1
ATOM 840 C CA . LEU A 1 104 ? 21.340 -20.700 -29.645 1.00 70.00 104 LEU A CA 1
ATOM 841 C C . LEU A 1 104 ? 21.332 -21.236 -31.079 1.00 70.00 104 LEU A C 1
ATOM 843 O O . LEU A 1 104 ? 21.055 -22.416 -31.265 1.00 70.00 104 LEU A O 1
ATOM 847 N N . SER A 1 105 ? 21.751 -20.438 -32.065 1.00 71.69 105 SER A N 1
ATOM 848 C CA . SER A 1 105 ? 21.856 -20.885 -33.464 1.00 71.69 105 SER A CA 1
ATOM 849 C C . SER A 1 105 ? 22.827 -22.054 -33.642 1.00 71.69 105 SER A C 1
ATOM 851 O O . SER A 1 105 ? 22.503 -23.014 -34.336 1.00 71.69 105 SER A O 1
ATOM 853 N N . GLY A 1 106 ? 23.983 -22.043 -32.965 1.00 74.31 106 GLY A N 1
ATOM 854 C CA . GLY A 1 106 ? 24.918 -23.173 -32.989 1.00 74.31 106 GLY A CA 1
ATOM 855 C C . GLY A 1 106 ? 24.336 -24.452 -32.373 1.00 74.31 106 GLY A C 1
ATOM 856 O O . GLY A 1 106 ? 24.582 -25.554 -32.867 1.00 74.31 106 GLY A O 1
ATOM 857 N N . ARG A 1 107 ? 23.524 -24.324 -31.314 1.00 76.06 107 ARG A N 1
ATOM 858 C CA . ARG A 1 107 ? 22.835 -25.461 -30.688 1.00 76.06 107 ARG A CA 1
ATOM 859 C C . ARG A 1 107 ? 21.690 -25.984 -31.562 1.00 76.06 107 ARG A C 1
ATOM 861 O O . ARG A 1 107 ? 21.558 -27.198 -31.688 1.00 76.06 107 ARG A O 1
ATOM 868 N N . GLU A 1 108 ? 20.911 -25.100 -32.182 1.00 74.19 108 GLU A N 1
ATOM 869 C CA . GLU A 1 108 ? 19.809 -25.468 -33.082 1.00 74.19 108 GLU A CA 1
ATOM 870 C C . GLU A 1 108 ? 20.294 -26.087 -34.407 1.00 74.19 108 GLU A C 1
ATOM 872 O O . GLU A 1 108 ? 19.695 -27.026 -34.939 1.00 74.19 108 GLU A O 1
ATOM 877 N N . TYR A 1 109 ? 21.445 -25.641 -34.907 1.00 72.88 109 TYR A N 1
ATOM 878 C CA . TYR A 1 109 ? 22.103 -26.255 -36.057 1.00 72.88 109 TYR A CA 1
ATOM 879 C C . TYR A 1 109 ? 22.540 -27.702 -35.771 1.00 72.88 109 TYR A C 1
ATOM 881 O O . TYR A 1 109 ? 22.306 -28.604 -36.572 1.00 72.88 109 TYR A O 1
ATOM 889 N N . ASN A 1 110 ? 23.117 -27.970 -34.596 1.00 78.44 110 ASN A N 1
ATOM 890 C CA . ASN A 1 110 ? 23.555 -29.328 -34.256 1.00 78.44 110 ASN A CA 1
ATOM 891 C C . ASN A 1 110 ? 22.393 -30.317 -34.066 1.00 78.44 110 ASN A C 1
ATOM 893 O O . ASN A 1 110 ? 22.515 -31.475 -34.465 1.00 78.44 110 ASN A O 1
ATOM 897 N N . ILE A 1 111 ? 21.267 -29.893 -33.482 1.00 75.31 111 ILE A N 1
ATOM 898 C CA . ILE A 1 111 ? 20.101 -30.780 -33.294 1.00 75.31 111 ILE A CA 1
ATOM 899 C C . ILE A 1 111 ? 19.408 -31.126 -34.617 1.00 75.31 111 ILE A C 1
ATOM 901 O O . ILE A 1 111 ? 18.897 -32.232 -34.760 1.00 75.31 111 ILE A O 1
ATOM 905 N N . SER A 1 112 ? 19.412 -30.215 -35.594 1.00 70.31 112 SER A N 1
ATOM 906 C CA . SER A 1 112 ? 18.799 -30.453 -36.906 1.00 70.31 112 SER A CA 1
ATOM 907 C C . SER A 1 112 ? 19.631 -31.409 -37.765 1.00 70.31 112 SER A C 1
ATOM 909 O O . SER A 1 112 ? 19.064 -32.264 -38.445 1.00 70.31 112 SER A O 1
ATOM 911 N N . ILE A 1 113 ? 20.965 -31.364 -37.660 1.00 72.94 113 ILE A N 1
ATOM 912 C CA . ILE A 1 113 ? 21.830 -32.391 -38.260 1.00 72.94 113 ILE A CA 1
ATOM 913 C C . ILE A 1 113 ? 21.638 -33.745 -37.572 1.00 72.94 113 ILE A C 1
ATOM 915 O O . ILE A 1 113 ? 21.460 -34.745 -38.260 1.00 72.94 113 ILE A O 1
ATOM 919 N N . ALA A 1 114 ? 21.596 -33.791 -36.237 1.00 74.69 114 ALA A N 1
ATOM 920 C CA . ALA A 1 114 ? 21.394 -35.045 -35.508 1.00 74.69 114 ALA A CA 1
ATOM 921 C C . ALA A 1 114 ? 20.038 -35.717 -35.802 1.00 74.69 114 ALA A C 1
ATOM 923 O O . ALA A 1 114 ? 19.925 -36.928 -35.668 1.00 74.69 114 ALA A O 1
ATOM 924 N N . ALA A 1 115 ? 19.021 -34.948 -36.199 1.00 66.69 115 ALA A N 1
ATOM 925 C CA . ALA A 1 115 ? 17.701 -35.464 -36.556 1.00 66.69 115 ALA A CA 1
ATOM 926 C C . ALA A 1 115 ? 17.581 -35.960 -38.012 1.00 66.69 115 ALA A C 1
ATOM 928 O O . ALA A 1 115 ? 16.558 -36.545 -38.360 1.00 66.69 115 ALA A O 1
ATOM 929 N N . SER A 1 116 ? 18.573 -35.697 -38.872 1.00 71.19 116 SER A N 1
ATOM 930 C CA . SER A 1 116 ? 18.538 -36.053 -40.304 1.00 71.19 116 SER A CA 1
ATOM 931 C C . SER A 1 116 ? 19.397 -37.268 -40.684 1.00 71.19 116 SER A C 1
ATOM 933 O O . SER A 1 116 ? 19.475 -37.601 -41.868 1.00 71.19 116 SER A O 1
ATOM 935 N N . VAL A 1 117 ? 20.000 -37.944 -39.698 1.00 53.72 117 VAL A N 1
ATOM 936 C CA . VAL A 1 117 ? 20.699 -39.241 -39.818 1.00 53.72 117 VAL A CA 1
ATOM 937 C C . VAL A 1 117 ? 19.888 -40.316 -39.110 1.00 53.72 117 VAL A C 1
ATOM 939 O O . VAL A 1 117 ? 19.761 -41.416 -39.691 1.00 53.72 117 VAL A O 1
#

Solvent-accessible surface area (backbone atoms only — not comparable to full-atom values): 6754 Å² total; per-residue (Å²): 110,72,71,58,56,53,54,55,49,50,52,51,50,55,54,56,63,71,68,72,56,98,52,58,68,65,51,49,50,46,45,48,47,50,48,51,51,50,52,52,48,52,54,54,49,47,34,60,74,72,48,47,56,81,74,46,101,62,65,60,69,60,52,49,50,50,51,52,50,51,50,49,53,49,55,49,49,43,51,49,55,50,52,51,52,53,54,53,70,71,46,84,73,80,67,56,66,62,58,59,51,53,52,49,51,56,51,55,52,53,54,55,57,67,72,73,114

Foldseek 3Di:
DVLVVLVVVLVVLVVVLVPDDPCNPLSVLVNVLSVVLSVVVVVLVCCVVVVVVVVDPDPVVVVVVVSVVVSVVSVVVSVVSVVVVVVVVPDPPPPPPCVVVVVVVVVVVVVVVVVVD

Radius of gyration: 23.78 Å; Cα contacts (8 Å, |Δi|>4): 27; chains: 1; bounding box: 47×54×61 Å

Mean predicted aligned error: 12.95 Å

pLDDT: mean 78.11, std 12.08, range [50.53, 94.69]

Secondary structure (DSSP, 8-state):
-HHHHHHHHHHHHHHHHHT--S-HHHHHHHHHHHHHHHHHHHHHHHHHHTTGGGTS---HHHHHHHHHHHHHHHHHHHHHHHHHHHHHHHS-----HHHHHHHHHHHHHHHHHHT--

Organism: NCBI:txid208069